Protein AF-A0A942B5T2-F1 (afdb_monomer)

Mean predicted aligned error: 10.36 Å

Radius of gyration: 21.55 Å; Cα contacts (8 Å, |Δi|>4): 92; chains: 1; bounding box: 70×34×48 Å

Structure (mmCIF, N/CA/C/O backbone):
data_AF-A0A942B5T2-F1
#
_entry.id   AF-A0A942B5T2-F1
#
loop_
_atom_site.group_PDB
_atom_site.id
_atom_site.type_symbol
_atom_site.label_atom_id
_atom_site.label_alt_id
_atom_site.label_comp_id
_atom_site.label_asym_id
_atom_site.label_entity_id
_atom_site.label_seq_id
_atom_site.pdbx_PDB_ins_code
_atom_site.Cartn_x
_atom_site.Cartn_y
_atom_site.Cartn_z
_atom_site.occupancy
_atom_site.B_iso_or_equiv
_atom_site.auth_seq_id
_atom_site.auth_comp_id
_atom_site.auth_asym_id
_atom_site.auth_atom_id
_atom_site.pdbx_PDB_model_num
ATOM 1 N N . MET A 1 1 ? 47.921 -18.005 -1.620 1.00 43.84 1 MET A N 1
ATOM 2 C CA . MET A 1 1 ? 48.189 -16.630 -1.152 1.00 43.84 1 MET A CA 1
ATOM 3 C C . MET A 1 1 ? 47.688 -15.740 -2.274 1.00 43.84 1 MET A C 1
ATOM 5 O O . MET A 1 1 ? 48.329 -15.678 -3.304 1.00 43.84 1 MET A O 1
ATOM 9 N N . ASP A 1 2 ? 46.421 -15.357 -2.274 1.00 33.56 2 ASP A N 1
ATOM 10 C CA . ASP A 1 2 ? 45.940 -14.252 -1.451 1.00 33.56 2 ASP A CA 1
ATOM 11 C C . ASP A 1 2 ? 44.496 -14.511 -0.988 1.00 33.56 2 ASP A C 1
ATOM 13 O O . ASP A 1 2 ? 43.593 -14.730 -1.798 1.00 33.56 2 ASP A O 1
ATOM 17 N N . ALA A 1 3 ? 44.302 -14.573 0.328 1.00 43.69 3 ALA A N 1
ATOM 18 C CA . ALA A 1 3 ? 42.987 -14.670 0.940 1.00 43.69 3 ALA A CA 1
ATOM 19 C C . ALA A 1 3 ? 42.388 -13.260 0.936 1.00 43.69 3 ALA A C 1
ATOM 21 O O . ALA A 1 3 ? 42.584 -12.486 1.871 1.00 43.69 3 ALA A O 1
ATOM 22 N N . GLY A 1 4 ? 41.697 -12.921 -0.154 1.00 35.31 4 GLY A N 1
ATOM 23 C CA . GLY A 1 4 ? 40.972 -11.665 -0.286 1.00 35.31 4 GLY A CA 1
ATOM 24 C C . GLY A 1 4 ? 39.892 -11.562 0.789 1.00 35.31 4 GLY A C 1
ATOM 25 O O . GLY A 1 4 ? 38.902 -12.287 0.760 1.00 35.31 4 GLY A O 1
ATOM 26 N N . VAL A 1 5 ? 40.130 -10.672 1.747 1.00 48.19 5 VAL A N 1
ATOM 27 C CA . VAL A 1 5 ? 39.239 -10.263 2.839 1.00 48.19 5 VAL A CA 1
ATOM 28 C C . VAL A 1 5 ? 37.777 -10.182 2.362 1.00 48.19 5 VAL A C 1
ATOM 30 O O . VAL A 1 5 ? 37.534 -9.541 1.334 1.00 48.19 5 VAL A O 1
ATOM 33 N N . PRO A 1 6 ? 36.792 -10.771 3.075 1.00 46.00 6 PRO A N 1
ATOM 34 C CA . PRO A 1 6 ? 35.384 -10.623 2.726 1.00 46.00 6 PRO A CA 1
ATOM 35 C C . PRO A 1 6 ? 35.021 -9.138 2.835 1.00 46.00 6 PRO A C 1
ATOM 37 O O . PRO A 1 6 ? 34.941 -8.562 3.920 1.00 46.00 6 PRO A O 1
ATOM 40 N N . GLY A 1 7 ? 34.920 -8.486 1.677 1.00 42.56 7 GLY A N 1
ATOM 41 C CA . GLY A 1 7 ? 34.660 -7.059 1.570 1.00 42.56 7 GLY A CA 1
ATOM 42 C C . GLY A 1 7 ? 33.321 -6.733 2.214 1.00 42.56 7 GLY A C 1
ATOM 43 O O . GLY A 1 7 ? 32.291 -7.212 1.753 1.00 42.56 7 GLY A O 1
ATOM 44 N N . GLY A 1 8 ? 33.379 -5.922 3.272 1.00 42.91 8 GLY A N 1
ATOM 45 C CA . GLY A 1 8 ? 32.269 -5.589 4.155 1.00 42.91 8 GLY A CA 1
ATOM 46 C C . GLY A 1 8 ? 30.935 -5.412 3.440 1.00 42.91 8 GLY A C 1
ATOM 47 O O . GLY A 1 8 ? 30.784 -4.580 2.537 1.00 42.91 8 GLY A O 1
ATOM 48 N N . GLU A 1 9 ? 29.970 -6.200 3.891 1.00 49.75 9 GLU A N 1
ATOM 49 C CA . GLU A 1 9 ? 28.568 -6.132 3.522 1.00 49.75 9 GLU A CA 1
ATOM 50 C C . GLU A 1 9 ? 28.016 -4.777 3.970 1.00 49.75 9 GLU A C 1
ATOM 52 O O . GLU A 1 9 ? 27.522 -4.598 5.081 1.00 49.75 9 GLU A O 1
ATOM 57 N N . ARG A 1 10 ? 28.151 -3.761 3.114 1.00 45.50 10 ARG A N 1
ATOM 58 C CA . ARG A 1 10 ? 27.397 -2.522 3.289 1.00 45.50 10 ARG A CA 1
ATOM 59 C C . ARG A 1 10 ? 25.946 -2.846 2.975 1.00 45.50 10 ARG A C 1
ATOM 61 O O . ARG A 1 10 ? 25.564 -2.816 1.806 1.00 45.50 10 ARG A O 1
ATOM 68 N N . LEU A 1 11 ? 25.183 -3.150 4.023 1.00 42.38 11 LEU A N 1
ATOM 69 C CA . LEU A 1 11 ? 23.730 -3.044 4.034 1.00 42.38 11 LEU A CA 1
ATOM 70 C C . LEU A 1 11 ? 23.410 -1.597 3.658 1.00 42.38 11 LEU A C 1
ATOM 72 O O . LEU A 1 11 ? 23.622 -0.668 4.437 1.00 42.38 11 LEU A O 1
ATOM 76 N N . SER A 1 12 ? 23.038 -1.380 2.409 1.00 52.91 12 SER A N 1
ATOM 77 C CA . SER A 1 12 ? 22.775 -0.045 1.893 1.00 52.91 12 SER A CA 1
ATOM 78 C C . SER A 1 12 ? 21.364 -0.084 1.380 1.00 52.91 12 SER A C 1
ATOM 80 O O . SER A 1 12 ? 21.186 -0.642 0.303 1.00 52.91 12 SER A O 1
ATOM 82 N N . MET A 1 13 ? 20.427 0.538 2.112 1.00 59.03 13 MET A N 1
ATOM 83 C CA . MET A 1 13 ? 18.966 0.485 1.897 1.00 59.03 13 MET A CA 1
ATOM 84 C C . MET A 1 13 ? 18.528 0.530 0.424 1.00 59.03 13 MET A C 1
ATOM 86 O O . MET A 1 13 ? 17.495 -0.016 0.052 1.00 59.03 13 MET A O 1
ATOM 90 N N . ALA A 1 14 ? 19.326 1.170 -0.430 1.00 62.25 14 ALA A N 1
ATOM 91 C CA . ALA A 1 14 ? 19.211 1.144 -1.878 1.00 62.25 14 ALA A CA 1
ATOM 92 C C . ALA A 1 14 ? 19.115 -0.275 -2.489 1.00 62.25 14 ALA A C 1
ATOM 94 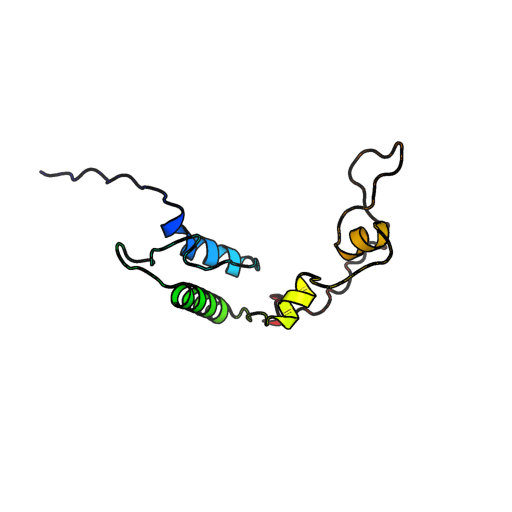O O . ALA A 1 14 ? 18.243 -0.531 -3.314 1.00 62.25 14 ALA A O 1
ATOM 95 N N . ARG A 1 15 ? 19.985 -1.220 -2.113 1.00 69.75 15 ARG A N 1
ATOM 96 C CA . ARG A 1 15 ? 20.070 -2.548 -2.749 1.00 69.75 15 ARG A CA 1
ATOM 97 C C . ARG A 1 15 ? 18.994 -3.510 -2.270 1.00 69.75 15 ARG A C 1
ATOM 99 O O . ARG A 1 15 ? 18.538 -4.339 -3.056 1.00 69.75 15 ARG A O 1
ATOM 106 N N . GLU A 1 16 ? 18.551 -3.389 -1.023 1.00 78.12 16 GLU A N 1
ATOM 107 C CA . GLU A 1 16 ? 17.548 -4.292 -0.454 1.00 78.12 16 GLU A CA 1
ATOM 108 C C . GLU A 1 16 ? 16.109 -3.911 -0.856 1.00 78.12 16 GLU A C 1
ATOM 110 O O . GLU A 1 16 ? 15.164 -4.637 -0.557 1.00 78.12 16 GLU A O 1
ATOM 115 N N . ARG A 1 17 ? 15.909 -2.823 -1.614 1.00 82.62 17 ARG A N 1
ATOM 116 C CA . ARG A 1 17 ? 14.576 -2.367 -2.052 1.00 82.62 17 ARG A CA 1
ATOM 117 C C . ARG A 1 17 ? 13.805 -3.403 -2.856 1.00 82.62 17 ARG A C 1
ATOM 119 O O . ARG A 1 17 ? 12.616 -3.589 -2.609 1.00 82.62 17 ARG A O 1
ATOM 126 N N . ALA A 1 18 ? 14.456 -4.070 -3.808 1.00 84.94 18 ALA A N 1
ATOM 127 C CA . ALA A 1 18 ? 13.808 -5.108 -4.605 1.00 84.94 18 ALA A CA 1
ATOM 128 C C . ALA A 1 18 ? 13.356 -6.308 -3.747 1.00 84.94 18 ALA A C 1
ATOM 130 O O . ALA A 1 18 ? 12.165 -6.607 -3.787 1.00 84.94 18 ALA A O 1
ATOM 131 N N . PRO A 1 19 ? 14.225 -6.949 -2.935 1.00 88.88 19 PRO A N 1
ATOM 132 C CA . PRO A 1 19 ? 13.800 -8.072 -2.100 1.00 88.88 19 PRO A CA 1
ATOM 133 C C . PRO A 1 19 ? 12.777 -7.677 -1.026 1.00 88.88 19 PRO A C 1
ATOM 135 O O . PRO A 1 19 ? 11.814 -8.413 -0.830 1.00 88.88 19 PRO A O 1
ATOM 138 N N . ILE A 1 20 ? 12.912 -6.509 -0.383 1.00 89.56 20 ILE A N 1
ATOM 139 C CA . ILE A 1 20 ? 11.915 -6.026 0.591 1.00 89.56 20 ILE A CA 1
ATOM 140 C C . ILE A 1 20 ? 10.556 -5.836 -0.086 1.00 89.56 20 ILE A C 1
ATOM 142 O O . ILE A 1 20 ? 9.544 -6.295 0.433 1.00 89.56 20 ILE A O 1
ATOM 146 N N . SER A 1 21 ? 10.528 -5.225 -1.273 1.00 90.75 21 SER A N 1
ATOM 147 C CA . SER A 1 21 ? 9.278 -5.036 -2.015 1.00 90.75 21 SER A CA 1
ATOM 148 C C . SER A 1 21 ? 8.653 -6.373 -2.414 1.00 90.75 21 SER A C 1
ATOM 150 O O . SER A 1 21 ? 7.444 -6.529 -2.288 1.00 90.75 21 SER A O 1
ATOM 152 N N . THR A 1 22 ? 9.449 -7.366 -2.823 1.00 92.00 22 THR A N 1
ATOM 153 C CA . THR A 1 22 ? 8.948 -8.722 -3.101 1.00 92.00 22 THR A CA 1
ATOM 154 C C . THR A 1 22 ? 8.303 -9.354 -1.868 1.00 92.00 22 THR A C 1
ATOM 156 O O . THR A 1 22 ? 7.201 -9.889 -1.970 1.00 92.00 22 THR A O 1
ATOM 159 N N . ILE A 1 23 ? 8.943 -9.251 -0.698 1.00 92.69 23 ILE A N 1
ATOM 160 C CA . ILE A 1 23 ? 8.383 -9.754 0.565 1.00 92.69 23 ILE A CA 1
ATOM 161 C C . ILE A 1 23 ? 7.074 -9.028 0.891 1.00 92.69 23 ILE A C 1
ATOM 163 O O . ILE A 1 23 ? 6.071 -9.673 1.183 1.00 92.69 23 ILE A O 1
ATOM 167 N N . CYS A 1 24 ? 7.041 -7.698 0.783 1.00 91.31 24 CYS A N 1
ATOM 168 C CA . CYS A 1 24 ? 5.824 -6.916 0.989 1.00 91.31 24 CYS A CA 1
ATOM 169 C C . CYS A 1 24 ? 4.698 -7.343 0.037 1.00 91.31 24 CYS A C 1
ATOM 171 O O . CYS A 1 24 ? 3.564 -7.509 0.482 1.00 91.31 24 CYS A O 1
ATOM 173 N N . ILE A 1 25 ? 4.998 -7.569 -1.247 1.00 91.19 25 ILE A N 1
ATOM 174 C CA . ILE A 1 25 ? 4.003 -8.030 -2.223 1.00 91.19 25 ILE A CA 1
ATOM 175 C C . ILE A 1 25 ? 3.425 -9.381 -1.798 1.00 91.19 25 ILE A C 1
ATOM 177 O O . ILE A 1 25 ? 2.200 -9.520 -1.791 1.00 91.19 25 ILE A O 1
ATOM 181 N N . ALA A 1 26 ? 4.286 -10.325 -1.409 1.00 90.25 26 ALA A N 1
ATOM 182 C CA . ALA A 1 26 ? 3.892 -11.658 -0.958 1.00 90.25 26 ALA A CA 1
ATOM 183 C C . ALA A 1 26 ? 3.051 -11.628 0.332 1.00 90.25 26 ALA A C 1
ATOM 185 O O . ALA A 1 26 ? 2.115 -12.405 0.473 1.00 90.25 26 ALA A O 1
ATOM 186 N N . LEU A 1 27 ? 3.329 -10.694 1.246 1.00 91.00 27 LEU A N 1
ATOM 187 C CA . LEU A 1 27 ? 2.552 -10.475 2.475 1.00 91.00 27 LEU A CA 1
ATOM 188 C C . LEU A 1 27 ? 1.252 -9.674 2.251 1.00 91.00 27 LEU A C 1
ATOM 190 O O . LEU A 1 27 ? 0.615 -9.244 3.214 1.00 91.00 27 LEU A O 1
ATOM 194 N N . GLY A 1 28 ? 0.875 -9.399 0.999 1.00 87.38 28 GLY A N 1
ATOM 195 C CA . GLY A 1 28 ? -0.312 -8.603 0.675 1.00 87.38 28 GLY A CA 1
ATOM 196 C C . GLY A 1 28 ? -0.175 -7.106 0.987 1.00 87.38 28 GLY A C 1
ATOM 197 O O . GLY A 1 28 ? -1.146 -6.365 0.876 1.00 87.38 28 GLY A O 1
ATOM 198 N N . GLN A 1 29 ? 1.021 -6.618 1.326 1.00 90.19 29 GLN A N 1
ATOM 199 C CA . GLN A 1 29 ? 1.277 -5.208 1.639 1.00 90.19 29 GLN A CA 1
ATOM 200 C C . GLN A 1 29 ? 1.455 -4.363 0.374 1.00 90.19 29 GLN A C 1
ATOM 202 O O . GLN A 1 29 ? 1.800 -4.875 -0.691 1.00 90.19 29 GLN A O 1
ATOM 207 N N . HIS A 1 30 ? 1.214 -3.057 0.466 1.00 91.12 30 HIS A N 1
ATOM 208 C CA . HIS A 1 30 ? 1.470 -2.127 -0.637 1.00 91.12 30 HIS A CA 1
ATOM 209 C C . HIS A 1 30 ? 2.967 -1.798 -0.741 1.00 91.12 30 HIS A C 1
ATOM 211 O O . HIS A 1 30 ? 3.676 -1.779 0.264 1.00 91.12 30 HIS A O 1
ATOM 217 N N . VAL A 1 31 ? 3.455 -1.532 -1.955 1.00 91.50 31 VAL A N 1
ATOM 218 C CA . VAL A 1 31 ? 4.870 -1.215 -2.213 1.00 91.50 31 VAL A CA 1
ATOM 219 C C . VAL A 1 31 ? 5.042 0.163 -2.831 1.00 91.50 31 VAL A C 1
ATOM 221 O O . VAL A 1 31 ? 4.180 0.647 -3.560 1.00 91.50 31 VAL A O 1
ATOM 224 N N . ARG A 1 32 ? 6.197 0.775 -2.564 1.00 90.56 32 ARG A N 1
ATOM 225 C CA . ARG A 1 32 ? 6.615 2.066 -3.116 1.00 90.56 32 ARG A CA 1
ATOM 226 C C . ARG A 1 32 ? 7.800 1.872 -4.055 1.00 90.56 32 ARG A C 1
ATOM 228 O O . ARG A 1 32 ? 8.713 1.112 -3.740 1.00 90.56 32 ARG A O 1
ATOM 235 N N . ALA A 1 33 ? 7.827 2.586 -5.176 1.00 89.56 33 ALA A N 1
ATOM 236 C CA . ALA A 1 33 ? 8.919 2.519 -6.141 1.00 89.56 33 ALA A CA 1
ATOM 237 C C . ALA A 1 33 ? 9.246 3.900 -6.715 1.00 89.56 33 ALA A C 1
ATOM 239 O O . ALA A 1 33 ? 8.353 4.600 -7.189 1.00 89.56 33 ALA A O 1
ATOM 240 N N . GLY A 1 34 ? 10.537 4.229 -6.746 1.00 88.88 34 GLY A N 1
ATOM 241 C CA . GLY A 1 34 ? 11.041 5.414 -7.423 1.00 88.88 34 GLY A CA 1
ATOM 242 C C . GLY A 1 34 ? 12.483 5.771 -7.068 1.00 88.88 34 GLY A C 1
ATOM 243 O O . GLY A 1 34 ? 13.084 5.212 -6.137 1.00 88.88 34 GLY A O 1
ATOM 244 N N . ILE A 1 35 ? 13.043 6.679 -7.875 1.00 90.56 35 ILE A N 1
ATOM 245 C CA . ILE A 1 35 ? 14.439 7.123 -7.761 1.00 90.56 35 ILE A CA 1
ATOM 246 C C . ILE A 1 35 ? 14.732 7.895 -6.474 1.00 90.56 35 ILE A C 1
ATOM 248 O O . ILE A 1 35 ? 15.896 8.051 -6.114 1.00 90.56 35 ILE A O 1
ATOM 252 N N . GLU A 1 36 ? 13.693 8.366 -5.784 1.00 88.94 36 GLU A N 1
ATOM 253 C CA . GLU A 1 36 ? 13.815 9.071 -4.517 1.00 88.94 36 GLU A CA 1
ATOM 254 C C . GLU A 1 36 ? 14.295 8.151 -3.395 1.00 88.94 36 GLU A C 1
ATOM 256 O O . GLU A 1 36 ? 15.106 8.584 -2.581 1.00 88.94 36 GLU A O 1
ATOM 261 N N . ASP A 1 37 ? 13.867 6.880 -3.381 1.00 81.50 37 ASP A N 1
ATOM 262 C CA . ASP A 1 37 ? 14.341 5.946 -2.354 1.00 81.50 37 ASP A CA 1
ATOM 263 C C . ASP A 1 37 ? 15.503 5.060 -2.835 1.00 81.50 37 ASP A C 1
ATOM 265 O O . ASP A 1 37 ? 16.207 4.470 -2.019 1.00 81.50 37 ASP A O 1
ATOM 269 N N . ASN A 1 38 ? 15.713 4.901 -4.148 1.00 84.06 38 ASN A N 1
ATOM 270 C CA . ASN A 1 38 ? 16.837 4.119 -4.671 1.00 84.06 38 ASN A CA 1
ATOM 271 C C . ASN A 1 38 ? 17.188 4.497 -6.115 1.00 84.06 38 ASN A C 1
ATOM 273 O O . ASN A 1 38 ? 16.308 4.579 -6.952 1.00 84.06 38 ASN A O 1
ATOM 277 N N . LEU A 1 39 ? 18.475 4.619 -6.441 1.00 86.81 39 LEU A N 1
ATOM 278 C CA . LEU A 1 39 ? 18.964 4.896 -7.802 1.00 86.81 39 LEU A CA 1
ATOM 279 C C . LEU A 1 39 ? 19.455 3.646 -8.551 1.00 86.81 39 LEU A C 1
ATOM 281 O O . LEU A 1 39 ? 19.729 3.702 -9.753 1.00 86.81 39 LEU A O 1
ATOM 285 N N . TRP A 1 40 ? 19.624 2.527 -7.848 1.00 85.69 40 TRP A N 1
ATOM 286 C CA . TRP A 1 40 ? 20.377 1.373 -8.328 1.00 85.69 40 TRP A CA 1
ATOM 287 C C . TRP A 1 40 ? 19.479 0.180 -8.658 1.00 85.69 40 TRP A C 1
ATOM 289 O O . TRP A 1 40 ? 18.529 -0.135 -7.948 1.00 85.69 40 TRP A O 1
ATOM 299 N N . GLY A 1 41 ? 19.811 -0.517 -9.738 1.00 81.88 41 GLY A N 1
ATOM 300 C CA . GLY A 1 41 ? 19.242 -1.813 -10.078 1.00 81.88 41 GLY A CA 1
ATOM 301 C C . GLY A 1 41 ? 19.815 -2.951 -9.217 1.00 81.88 41 GLY A C 1
ATOM 302 O O . GLY A 1 41 ? 20.690 -2.733 -8.376 1.00 81.88 41 GLY A O 1
ATOM 303 N N . PRO A 1 42 ? 19.349 -4.193 -9.439 1.00 78.06 42 PRO A N 1
ATOM 304 C CA . PRO A 1 42 ? 19.831 -5.372 -8.715 1.00 78.06 42 PRO A CA 1
ATOM 305 C C . PRO A 1 42 ? 21.307 -5.687 -9.008 1.00 78.06 42 PRO A C 1
ATOM 307 O O . PRO A 1 42 ? 21.990 -6.270 -8.171 1.00 78.06 42 PRO A O 1
ATOM 310 N N . MET A 1 43 ? 21.808 -5.292 -10.183 1.00 82.06 43 MET A N 1
ATOM 311 C CA . MET A 1 43 ? 23.204 -5.484 -10.567 1.00 82.06 43 MET A CA 1
ATOM 312 C C . MET A 1 43 ? 24.052 -4.280 -10.154 1.00 82.06 43 MET A C 1
ATOM 314 O O . MET A 1 43 ? 23.665 -3.123 -10.333 1.00 82.06 43 MET A O 1
ATOM 318 N N . LYS A 1 44 ? 25.251 -4.541 -9.623 1.00 80.00 44 LYS A N 1
ATOM 319 C CA . LYS A 1 44 ? 26.173 -3.486 -9.184 1.00 80.00 44 LYS A CA 1
ATOM 320 C C . LYS A 1 44 ? 26.496 -2.536 -10.343 1.00 80.00 44 LYS A C 1
ATOM 322 O O . LYS A 1 44 ? 26.998 -2.960 -11.376 1.00 80.00 44 LYS A O 1
ATOM 327 N N . GLY A 1 45 ? 26.250 -1.242 -10.137 1.00 81.69 45 GLY A N 1
ATOM 328 C CA . GLY A 1 45 ? 26.532 -0.191 -11.122 1.00 81.69 45 GLY A CA 1
ATOM 329 C C . GLY A 1 45 ? 25.425 0.034 -12.156 1.00 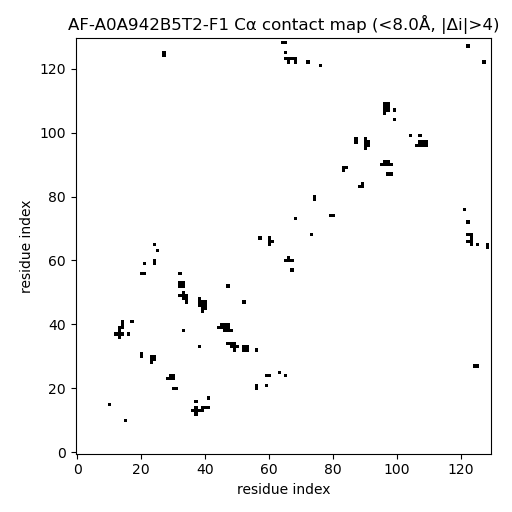81.69 45 GLY A C 1
ATOM 330 O O . GLY A 1 45 ? 25.498 1.003 -12.907 1.00 81.69 45 GLY A O 1
ATOM 331 N N . GLN A 1 46 ? 24.377 -0.793 -12.167 1.00 85.69 46 GLN A N 1
ATOM 332 C CA . GLN A 1 46 ? 23.202 -0.562 -12.999 1.00 85.69 46 GLN A CA 1
ATOM 333 C C . GLN A 1 46 ? 22.338 0.533 -12.374 1.00 85.69 46 GLN A C 1
ATOM 335 O O . GLN A 1 46 ? 21.973 0.433 -11.205 1.00 85.69 46 GLN A O 1
ATOM 340 N N . ARG A 1 47 ? 21.987 1.565 -13.141 1.00 88.00 47 ARG A N 1
ATOM 341 C CA . ARG A 1 47 ? 21.012 2.579 -12.720 1.00 88.00 47 ARG A CA 1
ATOM 342 C C . ARG A 1 47 ? 19.640 2.242 -13.267 1.00 88.00 47 ARG A C 1
ATOM 344 O O . ARG A 1 47 ? 19.549 1.773 -14.395 1.00 88.00 47 ARG A O 1
ATOM 351 N N . PHE A 1 48 ? 18.614 2.506 -12.471 1.00 89.56 48 PHE A N 1
ATOM 352 C CA . PHE A 1 48 ? 17.217 2.349 -12.860 1.00 89.56 48 PHE A CA 1
ATOM 353 C C . PHE A 1 48 ? 16.511 3.704 -12.811 1.00 89.56 48 PHE A C 1
ATOM 355 O O . PHE A 1 48 ? 16.727 4.507 -11.905 1.00 89.56 48 PHE A O 1
ATOM 362 N N . THR A 1 49 ? 15.636 3.932 -13.779 1.00 92.88 49 THR A N 1
ATOM 363 C CA . THR A 1 49 ? 14.620 4.984 -13.759 1.00 92.88 49 THR A CA 1
ATOM 364 C C . THR A 1 49 ? 13.425 4.555 -12.903 1.00 92.88 49 THR A C 1
ATOM 366 O O . THR A 1 49 ? 13.188 3.361 -12.698 1.00 92.88 49 THR A O 1
ATOM 369 N N . THR A 1 50 ? 12.604 5.511 -12.454 1.00 92.50 50 THR A N 1
ATOM 370 C CA . THR A 1 50 ? 11.356 5.209 -11.725 1.00 92.50 50 THR A CA 1
ATOM 371 C C . THR A 1 50 ? 10.458 4.259 -12.522 1.00 92.50 50 THR A C 1
ATOM 373 O O . THR A 1 50 ? 9.894 3.327 -11.958 1.00 92.50 50 THR A O 1
ATOM 376 N N . VAL A 1 51 ? 10.380 4.430 -13.846 1.00 94.56 51 VAL A N 1
ATOM 377 C CA . VAL A 1 51 ? 9.561 3.579 -14.725 1.00 94.56 51 VAL A CA 1
ATOM 378 C C . VAL A 1 51 ? 10.060 2.132 -14.737 1.00 94.56 51 VAL A C 1
ATOM 380 O O . VAL A 1 51 ? 9.256 1.203 -14.686 1.00 94.56 51 VAL A O 1
ATOM 383 N N . GLU A 1 52 ? 11.375 1.911 -14.767 1.00 93.12 52 GLU A N 1
ATOM 384 C CA . GLU A 1 52 ? 11.956 0.562 -14.712 1.00 93.12 52 GLU A CA 1
ATOM 385 C C . GLU A 1 52 ? 11.731 -0.105 -13.353 1.00 93.12 52 GLU A C 1
ATOM 387 O O . GLU A 1 52 ? 11.440 -1.302 -13.294 1.00 93.12 52 GLU A O 1
ATOM 392 N N . MET A 1 53 ? 11.797 0.667 -12.265 1.00 92.00 53 MET A N 1
ATOM 393 C CA . MET A 1 53 ? 11.475 0.172 -10.924 1.00 92.00 53 MET A CA 1
ATOM 394 C C . MET A 1 53 ? 10.012 -0.253 -10.820 1.00 92.00 53 MET A C 1
ATOM 396 O O . MET A 1 53 ? 9.733 -1.360 -10.362 1.00 92.00 53 MET A O 1
ATOM 400 N N . VAL A 1 54 ? 9.088 0.586 -11.296 1.00 93.38 54 VAL A N 1
ATOM 401 C CA . VAL A 1 54 ? 7.655 0.270 -11.328 1.00 93.38 54 VAL A CA 1
ATOM 402 C C . VAL A 1 54 ? 7.406 -0.980 -12.168 1.00 93.38 54 VAL A C 1
ATOM 404 O O . VAL A 1 54 ? 6.755 -1.906 -11.692 1.00 93.38 54 VAL A O 1
ATOM 407 N N . ARG A 1 55 ? 7.989 -1.073 -13.372 1.00 94.38 55 ARG A N 1
ATOM 408 C CA . ARG A 1 55 ? 7.847 -2.254 -14.240 1.00 94.38 55 ARG A CA 1
ATOM 409 C C . ARG A 1 55 ? 8.300 -3.535 -13.542 1.00 94.38 55 ARG A C 1
ATOM 411 O O . ARG A 1 55 ? 7.632 -4.558 -13.663 1.00 94.38 55 ARG A O 1
ATOM 418 N N . LYS A 1 56 ? 9.402 -3.482 -12.790 1.0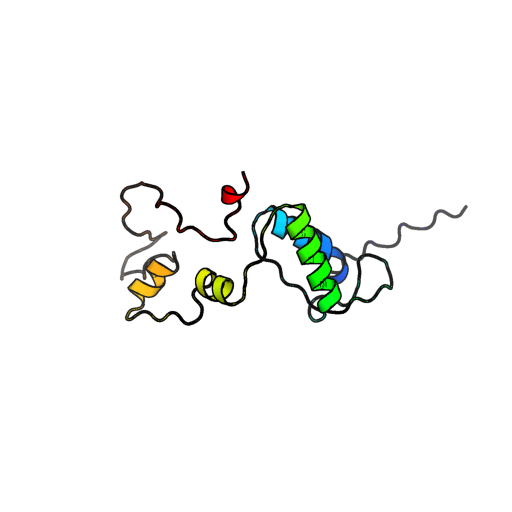0 92.00 56 LYS A N 1
ATOM 419 C CA . LYS A 1 56 ? 9.880 -4.634 -12.020 1.00 92.00 56 LYS A CA 1
ATOM 420 C C . LYS A 1 56 ? 8.882 -5.056 -10.936 1.00 92.00 56 LYS A C 1
ATOM 422 O O . LYS A 1 56 ? 8.626 -6.248 -10.808 1.00 92.00 56 LYS A O 1
ATOM 427 N N . MET A 1 57 ? 8.292 -4.110 -10.205 1.00 92.56 57 MET A N 1
ATOM 428 C CA . MET A 1 57 ? 7.276 -4.423 -9.188 1.00 92.56 57 MET A CA 1
ATOM 429 C C . MET A 1 57 ? 5.992 -4.987 -9.799 1.00 92.56 57 MET A C 1
ATOM 431 O O . MET A 1 57 ? 5.440 -5.941 -9.262 1.00 92.56 57 MET A O 1
ATOM 435 N N . VAL A 1 58 ? 5.557 -4.453 -10.944 1.00 94.00 58 VAL A N 1
ATOM 436 C CA . VAL A 1 58 ? 4.399 -4.973 -11.687 1.00 94.00 58 VAL A CA 1
ATOM 437 C C . VAL A 1 58 ? 4.647 -6.404 -12.172 1.00 94.00 58 VAL A C 1
ATOM 439 O O . VAL A 1 58 ? 3.761 -7.239 -12.030 1.00 94.00 58 VAL A O 1
ATOM 442 N N . SER A 1 59 ? 5.851 -6.714 -12.675 1.00 95.06 59 SER A N 1
ATOM 443 C CA . SER A 1 59 ? 6.226 -8.089 -13.056 1.00 95.06 59 SER A CA 1
ATOM 444 C C . SER A 1 59 ? 6.114 -9.042 -11.870 1.00 95.06 59 SER A C 1
ATOM 446 O O . SER A 1 59 ? 5.421 -10.047 -11.957 1.00 95.06 59 SER A O 1
ATOM 448 N N . ILE A 1 60 ? 6.718 -8.682 -10.731 1.00 93.12 60 ILE A N 1
ATOM 449 C CA . ILE A 1 60 ? 6.697 -9.505 -9.513 1.00 93.12 60 ILE A CA 1
ATOM 450 C C . ILE A 1 60 ? 5.263 -9.717 -9.012 1.00 93.12 60 ILE A C 1
ATOM 452 O O . ILE A 1 60 ? 4.891 -10.832 -8.664 1.00 93.12 60 ILE A O 1
ATOM 456 N N . ALA A 1 61 ? 4.442 -8.665 -8.977 1.00 92.44 61 ALA A N 1
ATOM 457 C CA . ALA A 1 61 ? 3.044 -8.778 -8.570 1.00 92.44 61 ALA A CA 1
ATOM 458 C C . ALA A 1 61 ? 2.249 -9.690 -9.514 1.00 92.44 61 ALA A C 1
ATOM 460 O O . ALA A 1 61 ? 1.518 -10.557 -9.043 1.00 92.44 61 ALA A O 1
ATOM 461 N N . SER A 1 62 ? 2.450 -9.550 -10.828 1.00 92.56 62 SER A N 1
ATOM 462 C CA . SER A 1 62 ? 1.808 -10.398 -11.836 1.00 92.56 62 SER A CA 1
ATOM 463 C C . SER A 1 62 ? 2.230 -11.863 -11.719 1.00 92.56 62 SER A C 1
ATOM 465 O O . SER A 1 62 ? 1.386 -12.743 -11.855 1.00 92.56 62 SER A O 1
ATOM 467 N N . GLU A 1 63 ? 3.510 -12.135 -11.461 1.00 93.56 63 GLU A N 1
ATOM 468 C CA . GLU A 1 63 ? 4.036 -13.492 -11.241 1.00 93.56 63 GLU A CA 1
ATOM 469 C C . GLU A 1 63 ? 3.433 -14.142 -9.988 1.00 93.56 63 GLU A C 1
ATOM 471 O O . GLU A 1 63 ? 3.203 -15.348 -9.964 1.00 93.56 63 GLU A O 1
ATOM 476 N N . LEU A 1 64 ? 3.128 -13.338 -8.967 1.00 90.25 64 LEU A N 1
ATOM 477 C CA . LEU A 1 64 ? 2.457 -13.771 -7.739 1.00 90.25 64 LEU A CA 1
ATOM 478 C C . LEU A 1 64 ? 0.920 -13.757 -7.845 1.00 90.25 64 LEU A C 1
ATOM 480 O O . LEU A 1 64 ? 0.244 -13.956 -6.839 1.00 90.25 64 LEU A O 1
ATOM 484 N N . GLY A 1 65 ? 0.357 -13.500 -9.032 1.00 88.06 65 GLY A N 1
ATOM 485 C CA . GLY A 1 65 ? -1.091 -13.464 -9.260 1.00 88.06 65 GLY A CA 1
ATOM 486 C C . GLY A 1 65 ? -1.812 -12.283 -8.601 1.00 88.06 65 GLY A C 1
ATOM 487 O O . GLY A 1 65 ? -3.033 -12.292 -8.489 1.00 88.06 65 GLY A O 1
ATOM 488 N N . ARG A 1 66 ? -1.088 -11.252 -8.154 1.00 87.00 66 ARG A N 1
ATOM 489 C CA . ARG A 1 66 ? -1.669 -10.110 -7.446 1.00 87.00 66 ARG A CA 1
ATOM 490 C C . ARG A 1 66 ? -1.994 -8.962 -8.413 1.00 87.00 66 ARG A C 1
ATOM 492 O O . ARG A 1 66 ? -1.071 -8.406 -9.015 1.00 87.00 66 ARG A O 1
ATOM 499 N N . PRO A 1 67 ? -3.269 -8.551 -8.540 1.00 88.94 67 PRO A N 1
ATOM 500 C CA . PRO A 1 67 ? -3.652 -7.461 -9.430 1.00 88.94 67 PRO A CA 1
ATOM 501 C C . PRO A 1 67 ? -3.152 -6.104 -8.918 1.00 88.94 67 PRO A C 1
ATOM 503 O O . PRO A 1 67 ? -3.024 -5.864 -7.714 1.00 88.94 67 PRO A O 1
ATOM 506 N N . ILE A 1 68 ? -2.872 -5.199 -9.857 1.00 90.38 68 ILE A N 1
ATOM 507 C CA . ILE A 1 68 ? -2.457 -3.824 -9.567 1.00 90.38 68 ILE A CA 1
ATOM 508 C C . ILE A 1 68 ? -3.695 -2.934 -9.486 1.00 90.38 68 ILE A C 1
ATOM 510 O O . ILE A 1 68 ? -4.475 -2.880 -10.433 1.00 90.38 68 ILE A O 1
ATOM 514 N N . ALA A 1 69 ? -3.836 -2.204 -8.379 1.00 89.44 69 ALA A N 1
ATOM 515 C CA . ALA A 1 69 ? -4.920 -1.248 -8.208 1.00 89.44 69 ALA A CA 1
ATOM 516 C C . ALA A 1 69 ? -4.764 -0.048 -9.157 1.00 89.44 69 ALA A C 1
ATOM 518 O O . ALA A 1 69 ? -3.693 0.553 -9.278 1.00 89.44 69 ALA A O 1
ATOM 519 N N . THR A 1 70 ? -5.865 0.340 -9.786 1.00 91.00 70 THR A N 1
ATOM 520 C CA . THR A 1 70 ? -6.013 1.603 -10.510 1.00 91.00 70 THR A CA 1
ATOM 521 C C . THR A 1 70 ? -5.993 2.796 -9.549 1.00 91.00 70 THR A C 1
ATOM 523 O O . THR A 1 70 ? -6.112 2.661 -8.327 1.00 91.00 70 THR A O 1
ATOM 526 N N . ALA A 1 71 ? -5.867 4.008 -10.094 1.00 90.88 71 ALA A N 1
ATOM 527 C CA . ALA A 1 71 ? -5.906 5.227 -9.289 1.00 90.88 71 ALA A CA 1
ATOM 528 C C . ALA A 1 71 ? -7.254 5.408 -8.562 1.00 90.88 71 ALA A C 1
ATOM 530 O O . ALA A 1 71 ? -7.279 5.852 -7.416 1.00 90.88 71 ALA A O 1
ATOM 531 N N . GLU A 1 72 ? -8.368 5.049 -9.205 1.00 90.56 72 GLU A N 1
ATOM 532 C CA . GLU A 1 72 ? -9.702 5.119 -8.599 1.00 90.56 72 GLU A CA 1
ATOM 533 C C . GLU A 1 72 ? -9.865 4.097 -7.473 1.00 90.56 72 GLU A C 1
ATOM 535 O O . GLU A 1 72 ? -10.320 4.444 -6.385 1.00 90.56 72 GLU A O 1
ATOM 540 N N . GLU A 1 73 ? -9.422 2.857 -7.691 1.00 87.94 73 GLU A N 1
ATOM 541 C CA . GLU A 1 73 ? -9.406 1.825 -6.650 1.00 87.94 73 GLU A CA 1
ATOM 542 C C . GLU A 1 73 ? -8.530 2.229 -5.473 1.00 87.94 73 GLU A C 1
ATOM 544 O O . GLU A 1 73 ? -8.954 2.094 -4.331 1.00 87.94 73 GLU A O 1
ATOM 549 N N . THR A 1 74 ? -7.350 2.791 -5.738 1.00 89.94 74 THR A N 1
ATOM 550 C CA . THR A 1 74 ? -6.446 3.281 -4.692 1.00 89.94 74 THR A CA 1
ATOM 551 C C . THR A 1 74 ? -7.124 4.345 -3.833 1.00 89.94 74 THR A C 1
ATOM 553 O O . THR A 1 74 ? -7.036 4.282 -2.609 1.00 89.94 74 THR A O 1
ATOM 556 N N . LYS A 1 75 ? -7.849 5.295 -4.444 1.00 89.44 75 LYS A N 1
ATOM 557 C CA . LYS A 1 75 ? -8.609 6.305 -3.694 1.00 89.44 75 LYS A CA 1
ATOM 558 C C . LYS A 1 75 ? -9.682 5.678 -2.810 1.00 89.44 75 LYS A C 1
ATOM 560 O O . LYS A 1 75 ? -9.793 6.083 -1.662 1.00 89.44 75 LYS A O 1
ATOM 565 N N . ARG A 1 76 ? -10.418 4.678 -3.308 1.00 87.31 76 ARG A N 1
ATOM 566 C CA . ARG A 1 76 ? -11.425 3.951 -2.513 1.00 87.31 76 ARG A CA 1
ATOM 567 C C . ARG A 1 76 ? -10.794 3.168 -1.360 1.00 87.31 76 ARG A C 1
ATOM 569 O O . ARG A 1 76 ? -11.244 3.286 -0.229 1.00 87.31 76 ARG A O 1
ATOM 576 N N . ILE A 1 77 ? -9.730 2.408 -1.632 1.00 86.19 77 ILE A N 1
ATOM 577 C CA . ILE A 1 77 ? -9.023 1.588 -0.632 1.00 86.19 77 ILE A CA 1
ATOM 578 C C . ILE A 1 77 ? -8.474 2.469 0.495 1.00 86.19 77 ILE A C 1
ATOM 580 O O . ILE A 1 77 ? -8.622 2.141 1.668 1.00 86.19 77 ILE A O 1
ATOM 584 N N . LEU A 1 78 ? -7.859 3.598 0.139 1.00 87.44 78 LEU A N 1
ATOM 585 C CA . LEU A 1 78 ? -7.243 4.525 1.090 1.00 87.44 78 LEU A CA 1
ATOM 586 C C . LEU A 1 78 ? -8.206 5.606 1.603 1.00 87.44 78 LEU A C 1
ATOM 588 O O . LEU A 1 78 ? -7.772 6.485 2.344 1.00 87.44 78 LEU A O 1
ATOM 592 N N 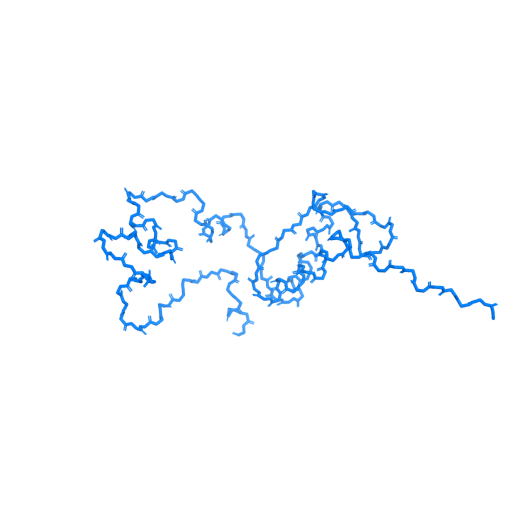. LYS A 1 79 ? -9.482 5.571 1.195 1.00 89.25 79 LYS A N 1
ATOM 593 C CA . LYS A 1 79 ? -10.518 6.560 1.548 1.00 89.25 79 LYS A CA 1
ATOM 594 C C . LYS A 1 79 ? -10.108 8.008 1.262 1.00 89.25 79 LYS A C 1
ATOM 596 O O . LYS A 1 79 ? -1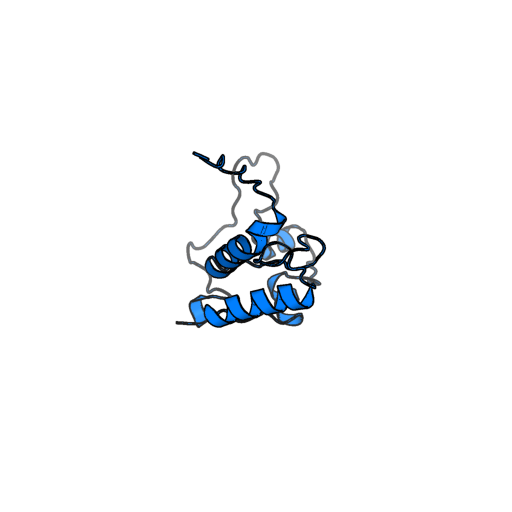0.435 8.941 1.991 1.00 89.25 79 LYS A O 1
ATOM 601 N N . LEU A 1 80 ? -9.359 8.210 0.180 1.00 88.88 80 LEU A N 1
ATOM 602 C CA . LEU A 1 80 ? -8.873 9.526 -0.218 1.00 88.88 80 LEU A CA 1
ATOM 603 C C . LEU A 1 80 ? -9.994 10.329 -0.875 1.00 88.88 80 LEU A C 1
ATOM 605 O O . LEU A 1 80 ? -10.502 9.953 -1.931 1.00 88.88 80 LEU A O 1
ATOM 609 N N . GLY A 1 81 ? -10.308 11.479 -0.279 1.00 89.75 81 GLY A N 1
ATOM 610 C CA . GLY A 1 81 ? -11.389 12.356 -0.729 1.00 89.75 81 GLY A CA 1
ATOM 611 C C . GLY A 1 81 ? -12.756 12.016 -0.131 1.00 89.75 81 GLY A C 1
ATOM 612 O O . GLY A 1 81 ? -13.739 12.636 -0.527 1.00 89.75 81 GLY A O 1
ATOM 613 N N . GLU A 1 82 ? -12.821 11.070 0.810 1.00 91.19 82 GLU A N 1
ATOM 614 C CA . GLU A 1 82 ? -14.004 10.860 1.645 1.00 91.19 82 GLU A CA 1
ATOM 615 C C . GLU A 1 82 ? -14.012 11.855 2.810 1.00 91.19 82 GLU A C 1
ATOM 617 O O . GLU A 1 82 ? -12.975 12.129 3.417 1.00 91.19 82 GLU A O 1
ATOM 622 N N . TRP A 1 83 ? -15.194 12.383 3.114 1.00 94.00 83 TRP A N 1
ATOM 623 C CA . TRP A 1 83 ? -15.438 13.274 4.242 1.00 94.00 83 TRP A CA 1
ATOM 624 C C . TRP A 1 83 ? -16.577 12.706 5.077 1.00 94.00 83 TRP A C 1
ATOM 626 O O . TRP A 1 83 ? -17.535 12.162 4.527 1.00 94.00 83 TRP A O 1
ATOM 636 N N . TYR A 1 84 ? -16.455 12.847 6.391 1.00 93.38 84 TYR A N 1
ATOM 637 C CA . TYR A 1 84 ? -17.447 12.411 7.366 1.00 93.38 84 TYR A CA 1
ATOM 638 C C . TYR A 1 84 ? -17.860 13.607 8.219 1.00 93.38 84 TYR A C 1
ATOM 640 O O . TYR A 1 84 ? -17.071 14.538 8.407 1.00 93.38 84 TYR A O 1
ATOM 648 N N . ASP A 1 85 ? -19.080 13.575 8.747 1.00 95.19 85 ASP A N 1
ATOM 649 C CA . ASP A 1 85 ? -19.654 14.727 9.449 1.00 95.19 85 ASP A CA 1
ATOM 650 C C . ASP A 1 85 ? -19.126 14.854 10.887 1.00 95.19 85 ASP A C 1
ATOM 652 O O . ASP A 1 85 ? -19.192 15.926 11.491 1.00 95.19 85 ASP A O 1
ATOM 656 N N . THR A 1 86 ? -18.588 13.765 11.449 1.00 95.00 86 THR A N 1
ATOM 657 C CA . THR A 1 86 ? -18.113 13.708 12.840 1.00 95.00 86 THR A CA 1
ATOM 658 C C . THR A 1 86 ? -16.775 12.979 12.984 1.00 95.00 86 THR A C 1
ATOM 660 O O . THR A 1 86 ? -16.386 12.146 12.156 1.00 95.00 86 THR A O 1
ATOM 663 N N . ALA A 1 87 ? -16.058 13.281 14.072 1.00 91.62 87 ALA A N 1
ATOM 664 C CA . ALA A 1 87 ? -14.817 12.594 14.421 1.00 91.62 87 ALA A CA 1
ATOM 665 C C . ALA A 1 87 ? -15.080 11.119 14.764 1.00 91.62 87 ALA A C 1
ATOM 667 O O . ALA A 1 87 ? -14.339 10.241 14.325 1.00 91.62 87 ALA A O 1
ATOM 668 N N . GLU A 1 88 ? -16.166 10.836 15.482 1.00 89.56 88 GLU A N 1
ATOM 669 C CA . GLU A 1 88 ? -16.591 9.490 15.866 1.00 89.56 88 GLU A CA 1
ATOM 670 C C . GLU A 1 88 ? -16.876 8.618 14.640 1.00 89.56 88 GLU A C 1
ATOM 672 O O . GLU A 1 88 ? -16.394 7.484 14.564 1.00 89.56 88 GLU A O 1
ATOM 677 N N . GLU A 1 89 ? -17.602 9.155 13.653 1.00 89.88 89 GLU A N 1
ATOM 678 C CA . GLU A 1 89 ? -17.843 8.468 12.384 1.00 89.88 89 GLU A CA 1
ATOM 679 C C . GLU A 1 89 ? -16.532 8.213 11.635 1.00 89.88 89 GLU A C 1
ATOM 681 O O . GLU A 1 89 ? -16.314 7.109 11.133 1.00 89.88 89 GLU A O 1
ATOM 686 N N . THR A 1 90 ? -15.631 9.197 11.606 1.00 91.25 90 THR A N 1
ATOM 687 C CA . THR A 1 90 ? -14.321 9.062 10.956 1.00 91.25 90 THR A CA 1
ATOM 688 C C . THR A 1 90 ? -13.510 7.920 11.566 1.00 91.25 90 THR A C 1
ATOM 690 O O . THR A 1 90 ? -13.028 7.051 10.839 1.00 91.25 90 THR A O 1
ATOM 693 N N . LEU A 1 91 ? -13.381 7.888 12.896 1.00 90.56 91 LEU A N 1
ATOM 694 C CA . LEU A 1 91 ? -12.643 6.844 13.613 1.00 90.56 91 LEU A CA 1
ATOM 695 C C . LEU A 1 91 ? -13.231 5.461 13.324 1.00 90.56 91 LEU A C 1
ATOM 697 O O . LEU A 1 91 ? -12.497 4.550 12.935 1.00 90.56 91 LEU A O 1
ATOM 701 N N . PHE A 1 92 ? -14.558 5.343 13.396 1.00 89.19 92 PHE A N 1
ATOM 702 C CA . PHE A 1 92 ? -15.254 4.090 13.131 1.00 89.19 92 PHE A CA 1
ATOM 703 C C . PHE A 1 92 ? -15.016 3.610 11.698 1.00 89.19 92 PHE A C 1
ATOM 705 O O . PHE A 1 92 ? -14.637 2.461 11.467 1.00 89.19 92 PHE A O 1
ATOM 712 N N . LYS A 1 93 ? -15.181 4.499 10.712 1.00 86.19 93 LYS A N 1
ATOM 713 C CA . LYS A 1 93 ? -14.979 4.171 9.299 1.00 86.19 93 LYS A CA 1
ATOM 714 C C . LYS A 1 93 ? -13.523 3.811 9.011 1.00 86.19 93 LYS A C 1
ATOM 716 O O . LYS A 1 93 ? -13.293 2.931 8.185 1.00 86.19 93 LYS A O 1
ATOM 721 N N . LEU A 1 94 ? -12.543 4.450 9.645 1.00 86.44 94 LEU A N 1
ATOM 722 C CA . LEU A 1 94 ? -11.122 4.121 9.475 1.00 86.44 94 LEU A CA 1
ATOM 723 C C . LEU A 1 94 ? -10.699 2.836 10.210 1.00 86.44 94 LEU A C 1
ATOM 725 O O . LEU A 1 94 ? -9.569 2.388 10.026 1.00 86.44 94 LEU A O 1
ATOM 729 N N . GLY A 1 95 ? -11.583 2.235 11.015 1.00 85.69 95 GLY A N 1
ATOM 730 C CA . GLY A 1 95 ? -11.247 1.083 11.854 1.00 85.69 95 GLY A CA 1
ATOM 731 C C . GLY A 1 95 ? -10.299 1.440 13.003 1.00 85.69 95 GLY A C 1
ATOM 732 O O . GLY A 1 95 ? -9.568 0.580 13.490 1.00 85.69 95 GLY A O 1
ATOM 733 N N . LEU A 1 96 ? -10.277 2.712 13.403 1.00 89.12 96 LEU A N 1
ATOM 734 C CA . LEU A 1 96 ? -9.521 3.215 14.547 1.00 89.12 96 LEU A CA 1
ATOM 735 C C . LEU A 1 96 ? -10.358 3.077 15.824 1.00 89.12 96 LEU A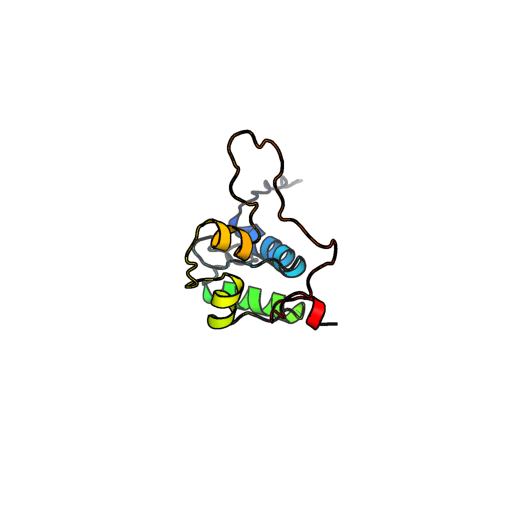 C 1
ATOM 737 O O . LEU A 1 96 ? -11.580 3.039 15.736 1.00 89.12 96 LEU A O 1
ATOM 741 N N . PRO A 1 97 ? -9.741 2.998 17.015 1.00 89.75 97 PRO A N 1
ATOM 742 C CA . PRO A 1 97 ? -10.495 2.946 18.265 1.00 89.75 97 PRO A CA 1
ATOM 743 C C . PRO A 1 97 ? -11.357 4.208 18.462 1.00 89.75 97 PRO A C 1
ATOM 745 O O . PRO A 1 97 ? -11.003 5.275 17.947 1.00 89.75 97 PRO A O 1
ATOM 748 N N . PRO A 1 98 ? -12.465 4.110 19.222 1.00 90.88 98 PRO A N 1
ATOM 749 C CA . PRO A 1 98 ? -13.289 5.268 19.547 1.00 90.88 98 PRO A CA 1
ATOM 750 C C . PRO A 1 98 ? -12.505 6.304 20.357 1.00 90.88 98 PRO A C 1
ATOM 752 O O . PRO A 1 98 ? -11.503 5.993 21.009 1.00 90.88 98 PRO A O 1
ATOM 755 N N . ASN A 1 99 ? -12.989 7.546 20.325 1.00 89.50 99 ASN A N 1
ATOM 756 C CA . ASN A 1 99 ? -12.407 8.621 21.112 1.00 89.50 99 ASN A CA 1
ATOM 757 C C . ASN A 1 99 ? -12.597 8.331 22.617 1.00 89.50 99 ASN A C 1
ATOM 759 O O . ASN A 1 99 ? -13.735 8.067 23.017 1.00 89.50 99 ASN A O 1
ATOM 763 N N . PRO A 1 100 ? -11.535 8.377 23.443 1.00 84.56 100 PRO A N 1
ATOM 764 C CA . PRO A 1 100 ? -11.653 8.118 24.873 1.00 84.56 100 PRO A CA 1
ATOM 765 C C . PRO A 1 100 ? -12.567 9.129 25.564 1.00 84.56 100 PRO A C 1
ATOM 767 O O . PRO A 1 100 ? -12.430 10.333 25.342 1.00 84.56 100 PRO A O 1
ATOM 770 N N . GLN A 1 101 ? -13.452 8.648 26.435 1.00 82.88 101 GLN A N 1
ATOM 771 C CA . GLN A 1 101 ? -14.222 9.503 27.340 1.00 82.88 101 GLN A CA 1
ATOM 772 C C . GLN A 1 101 ? -13.484 9.706 28.672 1.00 82.88 101 GLN A C 1
ATOM 774 O O . GLN A 1 101 ? -12.618 8.916 29.060 1.00 82.88 101 GLN A O 1
ATOM 779 N N . ASP A 1 102 ? -13.826 10.773 29.397 1.00 82.19 102 ASP A N 1
ATOM 780 C CA . ASP A 1 102 ? -13.201 11.090 30.684 1.00 82.19 102 ASP A CA 1
ATOM 781 C C . ASP A 1 102 ? -13.321 9.919 31.675 1.00 82.19 102 ASP A C 1
ATOM 783 O O . ASP A 1 102 ? -14.410 9.488 32.051 1.00 82.19 102 ASP A O 1
ATOM 787 N N . GLY A 1 103 ? -12.168 9.417 32.126 1.00 81.94 103 GLY A N 1
ATOM 788 C CA . GLY A 1 103 ? -12.073 8.296 33.064 1.00 81.94 103 GLY A CA 1
ATOM 789 C C . GLY A 1 103 ? -11.926 6.919 32.412 1.00 81.94 103 GLY A C 1
ATOM 790 O O . GLY A 1 103 ? -11.597 5.960 33.116 1.00 81.94 103 GLY A O 1
ATOM 791 N N . GLU A 1 104 ? -12.074 6.809 31.091 1.00 80.69 104 GLU A N 1
ATOM 792 C CA . GLU A 1 104 ? -11.773 5.578 30.365 1.00 80.69 104 GLU A CA 1
ATOM 793 C C . GLU A 1 104 ? -10.257 5.374 30.248 1.00 80.69 104 GLU A C 1
ATOM 795 O O . GLU A 1 104 ? -9.494 6.269 29.881 1.00 80.69 104 GLU A O 1
ATOM 800 N N . ARG A 1 105 ? -9.788 4.172 30.596 1.00 77.31 105 ARG A N 1
ATOM 801 C CA . ARG A 1 105 ? -8.375 3.784 30.503 1.00 77.31 105 ARG A CA 1
ATOM 802 C C . ARG A 1 105 ? -8.270 2.400 29.883 1.00 77.31 105 ARG A C 1
ATOM 804 O O . ARG A 1 105 ? -9.009 1.502 30.273 1.00 77.31 105 ARG A O 1
ATOM 811 N N . GLY A 1 106 ? -7.296 2.208 28.999 1.00 79.75 106 GLY A N 1
ATOM 812 C CA . GLY A 1 106 ? -7.022 0.917 28.365 1.00 79.75 106 GLY A CA 1
ATOM 813 C C . GLY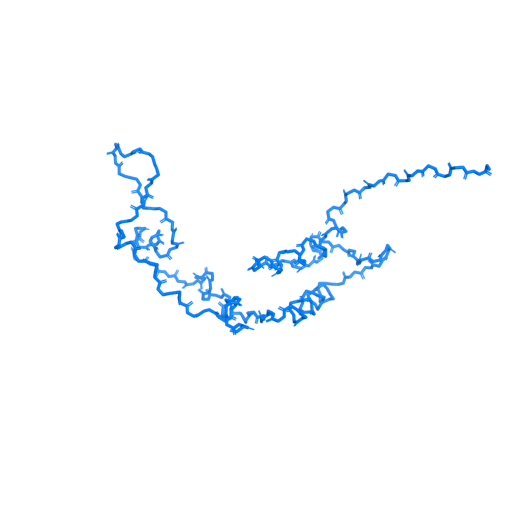 A 1 106 ? -7.332 0.900 26.870 1.00 79.75 106 GLY A C 1
ATOM 814 O O . GLY A 1 106 ? -7.425 1.945 26.233 1.00 79.75 106 GLY A O 1
ATOM 815 N N . PHE A 1 107 ? -7.421 -0.306 26.307 1.00 81.56 107 PHE A N 1
ATOM 816 C CA . PHE A 1 107 ? -7.717 -0.522 24.892 1.00 81.56 107 PHE A CA 1
ATOM 817 C C . PHE A 1 107 ? -9.227 -0.412 24.652 1.00 81.56 107 PHE A C 1
ATOM 819 O O . PHE A 1 107 ? -9.984 -1.233 25.166 1.00 81.56 107 PHE A O 1
ATOM 826 N N . LEU A 1 108 ? -9.653 0.606 23.901 1.00 86.38 108 LEU A N 1
ATOM 827 C CA . LEU A 1 108 ? -11.059 0.853 23.584 1.00 86.38 108 LEU A CA 1
ATOM 828 C C . LEU A 1 108 ? -11.455 0.166 22.278 1.00 86.38 108 LEU A C 1
ATOM 830 O O . LEU A 1 108 ? -10.735 0.237 21.282 1.00 86.38 108 LEU A O 1
ATOM 834 N N . THR A 1 109 ? -12.627 -0.458 22.274 1.00 85.25 109 THR A N 1
ATOM 835 C CA . THR A 1 109 ? -13.203 -1.129 21.105 1.00 85.25 109 THR A CA 1
ATOM 836 C C . THR A 1 109 ? -14.669 -0.770 20.970 1.00 85.25 109 THR A C 1
ATOM 838 O O . THR A 1 109 ? -15.342 -0.548 21.972 1.00 85.25 109 THR A O 1
ATOM 841 N N . TYR A 1 110 ? -15.176 -0.755 19.741 1.00 84.56 110 TYR A N 1
ATOM 842 C CA . TYR A 1 110 ? -16.614 -0.676 19.508 1.00 84.56 110 TYR A CA 1
ATOM 843 C C . TYR A 1 110 ? -17.305 -1.976 19.927 1.00 84.56 110 TYR A C 1
ATOM 845 O O . TYR A 1 110 ? -16.723 -3.058 19.802 1.00 84.56 110 TYR A O 1
ATOM 853 N N . ASP A 1 111 ? -18.560 -1.870 20.363 1.00 84.19 111 ASP A N 1
ATOM 854 C CA . ASP A 1 111 ? -19.405 -3.037 20.597 1.00 84.19 111 ASP A CA 1
ATOM 855 C C . ASP A 1 111 ? -19.577 -3.827 19.292 1.00 84.19 111 ASP A C 1
ATOM 857 O O . ASP A 1 111 ? -19.930 -3.280 18.245 1.00 84.19 111 ASP A O 1
ATOM 861 N N . THR A 1 112 ? -19.308 -5.132 19.348 1.00 81.31 112 THR A N 1
ATOM 862 C CA . THR A 1 112 ? -19.407 -6.048 18.206 1.00 81.31 112 THR A CA 1
ATOM 863 C C . THR A 1 112 ? -20.292 -7.237 18.560 1.00 81.31 112 THR A C 1
ATOM 865 O O . THR A 1 112 ? -20.285 -7.717 19.692 1.00 81.31 112 THR A O 1
ATOM 868 N N . ASP A 1 113 ? -21.035 -7.755 17.581 1.00 83.25 113 ASP A N 1
ATOM 869 C CA . ASP A 1 113 ? -21.815 -8.991 17.713 1.00 83.25 113 ASP A CA 1
ATOM 870 C C . ASP A 1 113 ? -20.937 -10.260 17.668 1.00 83.25 113 ASP A C 1
ATOM 872 O O . ASP A 1 113 ? -21.452 -11.380 17.657 1.00 83.25 113 ASP A O 1
ATOM 876 N N . GLY A 1 114 ? -19.607 -10.095 17.633 1.00 81.25 114 GLY A N 1
ATOM 877 C CA . GLY A 1 114 ? -18.622 -11.175 17.592 1.00 81.25 114 GLY A CA 1
ATOM 878 C C . GLY A 1 114 ? -18.523 -11.862 16.231 1.00 81.25 114 GLY A C 1
ATOM 879 O O . GLY A 1 114 ? -17.756 -12.815 16.082 1.00 81.25 114 GLY A O 1
ATOM 880 N N . ARG A 1 115 ? -19.277 -11.398 15.227 1.00 78.88 115 ARG A N 1
ATOM 881 C CA . ARG A 1 115 ? -19.175 -11.902 13.862 1.00 78.88 115 ARG A CA 1
ATOM 882 C C . ARG A 1 115 ? -18.114 -11.120 13.112 1.00 78.88 115 ARG A C 1
ATOM 884 O O . ARG A 1 115 ? -18.024 -9.900 13.205 1.00 78.88 115 ARG A O 1
ATOM 891 N N . ILE A 1 116 ? -17.321 -11.837 12.326 1.00 71.62 116 ILE A N 1
ATOM 892 C CA . ILE A 1 116 ? -16.398 -11.206 11.388 1.00 71.62 116 ILE A CA 1
ATOM 893 C C . ILE A 1 116 ? -17.262 -10.583 10.283 1.00 71.62 116 ILE A C 1
ATOM 895 O O . ILE A 1 116 ? -18.008 -11.325 9.635 1.00 71.62 116 ILE A O 1
ATOM 899 N N . PRO A 1 117 ? -17.204 -9.255 10.066 1.00 65.56 117 PRO A N 1
ATOM 900 C CA . PRO A 1 117 ? -17.928 -8.632 8.970 1.00 65.56 117 PRO A CA 1
ATOM 901 C 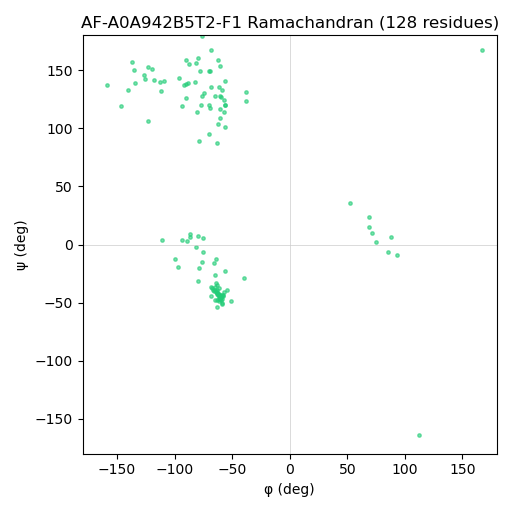C . PRO A 1 117 ? -17.517 -9.284 7.651 1.00 65.56 117 PRO A C 1
ATOM 903 O O . PRO A 1 117 ? -16.336 -9.580 7.449 1.00 65.56 117 PRO A O 1
ATOM 906 N N . ALA A 1 118 ? -18.472 -9.491 6.743 1.00 60.91 118 ALA A N 1
ATOM 907 C CA . ALA A 1 118 ? -18.124 -9.838 5.372 1.00 60.91 118 ALA A CA 1
ATOM 908 C C . ALA A 1 118 ? -17.194 -8.736 4.840 1.00 60.91 118 ALA A C 1
ATOM 910 O O . ALA A 1 118 ? -17.562 -7.558 4.868 1.00 60.91 118 ALA A O 1
ATOM 911 N N . LEU A 1 119 ? -15.967 -9.094 4.444 1.00 56.56 119 LEU A N 1
ATOM 912 C CA . LEU A 1 119 ? -15.040 -8.116 3.884 1.00 56.56 119 LEU A CA 1
ATOM 913 C C . LEU A 1 119 ? -15.688 -7.489 2.648 1.00 56.56 119 LEU A C 1
ATOM 915 O O . LEU A 1 119 ? -16.225 -8.197 1.798 1.00 56.56 119 LEU A O 1
ATOM 919 N N . ALA A 1 120 ? -15.631 -6.161 2.550 1.00 57.59 120 ALA A N 1
ATOM 920 C CA . ALA A 1 120 ? -15.981 -5.482 1.313 1.00 57.59 120 ALA A CA 1
ATOM 921 C C . ALA A 1 120 ? -15.043 -5.984 0.207 1.00 57.59 120 ALA A C 1
ATOM 923 O O . ALA A 1 120 ? -13.820 -5.962 0.387 1.00 57.59 120 ALA A O 1
ATOM 924 N N . GLU A 1 121 ? -15.610 -6.441 -0.912 1.00 56.88 121 GLU A N 1
ATOM 925 C CA . GLU A 1 121 ? -14.820 -6.948 -2.032 1.00 56.88 121 GLU A CA 1
ATOM 926 C C . GLU A 1 121 ? -13.856 -5.851 -2.486 1.00 56.88 121 GLU A C 1
ATOM 928 O O . GLU A 1 121 ? -14.261 -4.784 -2.954 1.00 56.88 121 GLU A O 1
ATOM 933 N N . THR A 1 122 ? -12.562 -6.089 -2.301 1.00 54.72 122 THR A N 1
ATOM 934 C CA . THR A 1 122 ? -11.521 -5.199 -2.803 1.00 54.72 122 THR A CA 1
ATOM 935 C C . THR A 1 122 ? -10.769 -5.935 -3.902 1.00 54.72 122 THR A C 1
ATOM 937 O O . THR A 1 122 ? -10.352 -7.069 -3.682 1.00 54.72 122 THR A O 1
ATOM 940 N N . PRO A 1 123 ? -10.541 -5.314 -5.075 1.00 53.88 123 PRO A N 1
ATOM 941 C CA . PRO A 1 123 ? -9.835 -5.958 -6.186 1.00 53.88 123 PRO A CA 1
ATOM 942 C C . PRO A 1 123 ? -8.442 -6.480 -5.812 1.00 53.88 123 PRO A C 1
ATOM 944 O O . PRO A 1 123 ? -7.925 -7.375 -6.465 1.00 53.88 123 PRO A O 1
ATOM 947 N N . SER A 1 124 ? -7.827 -5.930 -4.760 1.00 51.44 124 SER A N 1
ATOM 948 C CA . SER A 1 124 ? -6.522 -6.341 -4.239 1.00 51.44 124 SER A CA 1
ATOM 949 C C . SER A 1 124 ? -6.577 -7.380 -3.114 1.00 51.44 124 SER A C 1
ATOM 951 O O . SER A 1 124 ? -5.524 -7.669 -2.540 1.00 51.44 124 SER A O 1
ATOM 953 N N . ASP A 1 125 ? -7.760 -7.883 -2.740 1.00 55.94 125 ASP A N 1
ATOM 954 C CA . ASP A 1 125 ? -7.886 -8.923 -1.719 1.00 55.94 125 ASP A CA 1
ATOM 955 C C . ASP A 1 125 ? -7.322 -10.246 -2.281 1.00 55.94 125 ASP A C 1
ATOM 957 O O . ASP A 1 125 ? -7.833 -10.775 -3.274 1.00 55.94 125 ASP A O 1
ATOM 961 N N . PRO A 1 126 ? -6.252 -10.792 -1.672 1.00 48.81 126 PRO A N 1
ATOM 962 C CA . PRO A 1 126 ? -5.583 -11.994 -2.163 1.00 48.81 126 PRO A CA 1
ATOM 963 C C . PRO A 1 126 ? -6.468 -13.251 -2.136 1.00 48.81 126 PRO A C 1
ATOM 965 O O . PRO A 1 126 ? -6.095 -14.255 -2.735 1.00 48.81 126 PRO A O 1
ATOM 968 N N . ARG A 1 127 ? -7.629 -13.227 -1.465 1.00 50.81 127 ARG A N 1
ATOM 969 C CA . ARG A 1 127 ? -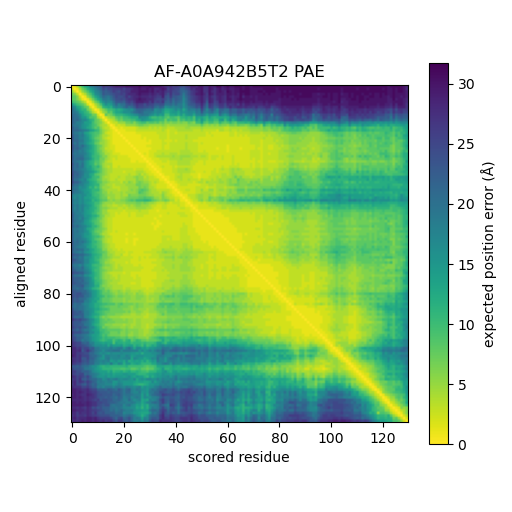8.560 -14.367 -1.405 1.00 50.81 127 ARG A CA 1
ATOM 970 C C . ARG A 1 127 ? -9.377 -14.578 -2.681 1.00 50.81 127 ARG A C 1
ATOM 972 O O . ARG A 1 127 ? -9.932 -15.654 -2.835 1.00 50.81 127 ARG A O 1
ATOM 979 N N . TYR A 1 128 ? -9.437 -13.606 -3.592 1.00 46.12 128 TYR A N 1
ATOM 980 C CA . TYR A 1 128 ? -10.170 -13.733 -4.865 1.00 46.12 128 TYR A CA 1
ATOM 981 C C . TYR A 1 128 ? -9.332 -14.365 -5.994 1.00 46.12 128 TYR A C 1
ATOM 983 O O . TYR A 1 128 ? -9.751 -14.365 -7.150 1.00 46.12 128 TYR A O 1
ATOM 991 N N . VAL A 1 129 ? -8.139 -14.881 -5.674 1.00 45.97 129 VAL A N 1
ATOM 992 C CA . VAL A 1 129 ? -7.182 -15.470 -6.632 1.00 45.97 129 VAL A CA 1
ATOM 993 C C . VAL A 1 129 ? -7.044 -16.998 -6.450 1.00 45.97 129 VAL A C 1
ATOM 995 O O . VAL A 1 129 ? -6.262 -17.634 -7.154 1.00 45.97 129 VAL A O 1
ATOM 998 N N . LEU A 1 130 ? -7.818 -17.612 -5.543 1.00 36.06 130 LEU A N 1
ATOM 999 C CA . LEU A 1 130 ? -7.909 -19.069 -5.362 1.00 36.06 130 LEU A CA 1
ATOM 1000 C C . LEU A 1 130 ? -9.356 -19.557 -5.438 1.00 36.06 130 LEU A C 1
ATOM 1002 O O . LEU A 1 130 ? -10.223 -18.906 -4.817 1.00 36.06 130 LEU A O 1
#

Secondary structure (DSSP, 8-state):
------------TTTTHHHHHHHHHHTT-----STTT--B-SSTT-B--HHHHHHHHHHHHHHTTPPPPPHHHHHHHTTTT---SSHHHHHHHHTPPPPPPTT--S-------SPPPPPP--TT-GGGG-

pLDDT: mean 79.64, std 16.76, range [33.56, 95.19]

Sequence (130 aa):
MDAGVPGGERLSMARERAPISTICIALGQHVRAGIEDNLWGPMKGQRFTTVEMVRKMVSIASELGRPIATAEETKRILKLGEWYDTAEETLFKLGLPPNPQDGERGFLTYDTDGRIPALAETPSDPRYVL

Foldseek 3Di:
DDPPDPPDDPPDQQQCLLVVLLVCLVVLHDHDFAVVRHQADNDPPHGDGSVRRVVSSCVSNVVVVFDDDDPVLVCVVVVPPDDDPDPQVVCVVVVHFGDDDPPDDDGHDDDDPPDDPDDDDRSRDPVVRD

Nearest PDB structures (foldseek):
  8rio-assembly1_A  TM=9.531E-01  e=6.336E-03  Paracoccus denitrificans PD1222
  3chv-assembly1_A-2  TM=9.528E-01  e=1.488E-02  Ruegeria pomeroyi DSS-3

Solvent-accessible surface area (backbone atoms only — not comparable to full-atom values): 8599 Å² total; per-residue (Å²): 139,79,87,77,72,84,74,76,85,73,86,45,75,42,66,52,46,62,62,52,41,52,52,32,49,75,72,72,43,86,76,86,70,36,52,89,74,29,52,53,39,94,50,92,90,38,71,41,54,40,67,56,45,42,51,51,52,52,50,55,31,52,76,69,67,46,64,81,77,49,75,68,54,46,29,62,77,69,51,59,90,69,83,66,98,42,69,64,58,42,27,56,74,70,71,44,58,64,80,82,54,95,88,65,82,81,91,60,73,77,93,71,93,82,68,82,72,82,76,78,92,48,90,72,48,78,72,83,74,112